Protein AF-A0A105V3Z3-F1 (afdb_monomer_lite)

Organism: NCBI:txid1503055

pLDDT: mean 78.58, std 17.68, range [36.53, 97.62]

Radius of gyration: 16.12 Å; chains: 1; bounding box: 57×27×38 Å

Secondary structure (DSSP, 8-state):
-----HHHHHHHHHHHHHHHHHHHH-TTS-GGG-S--HHHHHHHHHHHHSS--S---PPPP---TTS-HHHHHHHHHHHHHHHHHHHTTT-TTPPSPPHHHHHHHHHHHHHHHHHHS--SS--HHHHHHTTS--

Sequence (134 aa):
MPKRTVEAAVAELAADAFWTEVVGGFPEMTTGDTQLTDEDVGAFYLWLTGVDGDYANHPIGWAPANVPPIRIDAVLAKGIATAQVMLARINPALPTAPAAVVSRLRQCLHHQLEWNFPSEGVPRRQQSEGNGAA

Structure (mmCIF, N/CA/C/O backbone):
data_AF-A0A105V3Z3-F1
#
_entry.id   AF-A0A105V3Z3-F1
#
loop_
_atom_site.group_PDB
_atom_site.id
_atom_site.type_symbol
_atom_site.label_atom_id
_atom_site.label_alt_id
_atom_site.label_comp_id
_atom_site.label_asym_id
_atom_site.label_entity_id
_atom_site.label_seq_id
_atom_site.pdbx_PDB_ins_code
_atom_site.Cartn_x
_atom_site.Cartn_y
_atom_site.Cartn_z
_atom_site.occupancy
_atom_site.B_iso_or_equiv
_atom_site.auth_seq_id
_atom_site.auth_comp_id
_atom_site.auth_asym_id
_atom_site.auth_atom_id
_atom_site.pdbx_PDB_model_num
ATOM 1 N N . MET A 1 1 ? -4.291 -17.589 22.772 1.00 36.94 1 MET A N 1
ATOM 2 C CA . MET A 1 1 ? -4.318 -17.013 21.412 1.00 36.94 1 MET A CA 1
ATOM 3 C C . MET A 1 1 ? -4.949 -15.637 21.522 1.00 36.94 1 MET A C 1
ATOM 5 O O . MET A 1 1 ? -6.048 -15.578 22.073 1.00 36.94 1 MET A O 1
ATOM 9 N N . PRO A 1 2 ? -4.287 -14.539 21.122 1.00 41.47 2 PRO A N 1
ATOM 10 C CA . PRO A 1 2 ? -4.970 -13.255 21.086 1.00 41.47 2 PRO A CA 1
ATOM 11 C C . PRO A 1 2 ? -6.109 -13.358 20.064 1.00 41.47 2 PRO A C 1
ATOM 13 O O . PRO A 1 2 ? -5.941 -13.938 18.992 1.00 41.47 2 PRO A O 1
ATOM 16 N N . LYS A 1 3 ? -7.302 -12.889 20.439 1.00 44.22 3 LYS A N 1
ATOM 17 C CA . LYS A 1 3 ? -8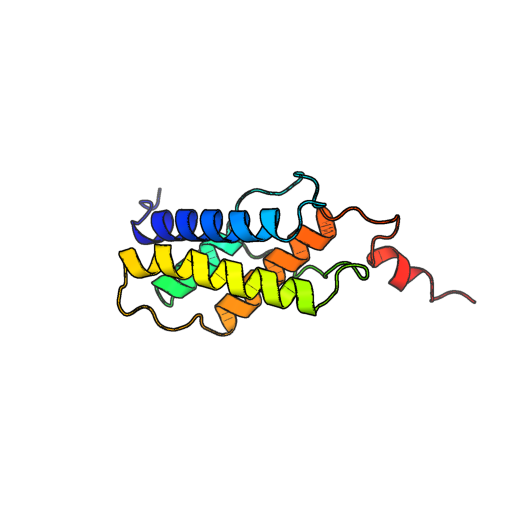.472 -12.859 19.554 1.00 44.22 3 LYS A CA 1
ATOM 18 C C . LYS A 1 3 ? -8.106 -11.991 18.347 1.00 44.22 3 LYS A C 1
ATOM 20 O O . LYS A 1 3 ? -7.814 -10.818 18.556 1.00 44.22 3 LYS A O 1
ATOM 25 N N . ARG A 1 4 ? -8.124 -12.540 17.124 1.00 58.81 4 ARG A N 1
ATOM 26 C CA . ARG A 1 4 ? -8.079 -11.733 15.891 1.00 58.81 4 ARG A CA 1
ATOM 27 C C . ARG A 1 4 ? -9.160 -10.659 16.012 1.00 58.81 4 ARG A C 1
ATOM 29 O O . ARG A 1 4 ? -10.342 -10.995 16.100 1.00 58.81 4 ARG A O 1
ATOM 36 N N . THR A 1 5 ? -8.751 -9.403 16.141 1.00 79.06 5 THR A N 1
ATOM 37 C CA . THR A 1 5 ? -9.683 -8.285 16.277 1.00 79.06 5 THR A CA 1
ATOM 38 C C . THR A 1 5 ? -10.271 -7.946 14.904 1.00 79.06 5 THR A C 1
ATOM 40 O O . THR A 1 5 ? -9.748 -8.376 13.872 1.00 79.06 5 THR A O 1
ATOM 43 N N . VAL A 1 6 ? -11.379 -7.202 14.871 1.00 84.44 6 VAL A N 1
ATOM 44 C CA . VAL A 1 6 ? -12.010 -6.782 13.605 1.00 84.44 6 VAL A CA 1
ATOM 45 C C . VAL A 1 6 ? -11.039 -5.923 12.786 1.00 84.44 6 VAL A C 1
ATOM 47 O O . VAL A 1 6 ? -10.988 -6.032 11.566 1.00 84.44 6 VAL A O 1
ATOM 50 N N . GLU A 1 7 ? -10.216 -5.126 13.463 1.00 86.25 7 GLU A N 1
ATOM 51 C CA . GLU A 1 7 ? -9.185 -4.274 12.876 1.00 86.25 7 GLU A CA 1
ATOM 52 C C . GLU A 1 7 ? -8.103 -5.092 12.170 1.00 86.25 7 GLU A C 1
ATOM 54 O O . GLU A 1 7 ? -7.725 -4.745 11.056 1.00 86.25 7 GLU A O 1
ATOM 59 N N . ALA A 1 8 ? -7.645 -6.198 12.768 1.00 83.88 8 ALA A N 1
ATOM 60 C CA . ALA A 1 8 ? -6.671 -7.086 12.134 1.00 83.88 8 ALA A CA 1
ATOM 61 C C . ALA A 1 8 ? -7.240 -7.714 10.850 1.00 83.88 8 ALA A C 1
ATOM 63 O O . ALA A 1 8 ? -6.593 -7.680 9.809 1.00 83.88 8 ALA A O 1
ATOM 64 N N . ALA A 1 9 ? -8.488 -8.194 10.887 1.00 87.88 9 ALA A N 1
ATOM 65 C CA . ALA A 1 9 ? -9.143 -8.755 9.704 1.00 87.88 9 ALA A CA 1
ATOM 66 C C . ALA A 1 9 ? -9.333 -7.716 8.580 1.00 87.88 9 ALA A C 1
ATOM 68 O O . ALA A 1 9 ? -9.204 -8.034 7.401 1.00 87.88 9 ALA A O 1
ATOM 69 N N . VAL A 1 10 ? -9.630 -6.459 8.920 1.00 90.12 10 VAL A N 1
ATOM 70 C CA . VAL A 1 10 ? -9.763 -5.387 7.919 1.00 90.12 10 VAL A CA 1
ATOM 71 C C . VAL A 1 10 ? -8.405 -4.928 7.391 1.00 90.12 10 VAL A C 1
ATOM 73 O O . VAL A 1 10 ? -8.303 -4.614 6.207 1.00 90.12 10 VAL A O 1
ATOM 76 N N . ALA A 1 11 ? -7.362 -4.929 8.222 1.00 90.38 11 ALA A N 1
ATOM 77 C CA . ALA A 1 11 ? -5.995 -4.682 7.778 1.00 90.38 11 ALA A CA 1
ATOM 78 C C . ALA A 1 11 ? -5.524 -5.749 6.773 1.00 90.38 11 ALA A C 1
ATOM 80 O O . ALA A 1 11 ? -4.946 -5.388 5.752 1.00 90.38 11 ALA A O 1
ATOM 81 N N . GLU A 1 12 ? -5.848 -7.029 7.000 1.00 89.69 12 GLU A N 1
ATOM 82 C CA . GLU A 1 12 ? -5.590 -8.119 6.043 1.00 89.69 12 GLU A CA 1
ATOM 83 C C . GLU A 1 12 ? -6.290 -7.857 4.692 1.00 89.69 12 GLU A C 1
ATOM 85 O O . GLU A 1 12 ? -5.656 -7.924 3.641 1.00 89.69 12 GLU A O 1
ATOM 90 N N . LEU A 1 13 ? -7.573 -7.470 4.701 1.00 91.38 13 LEU A N 1
ATOM 91 C CA . LEU A 1 13 ? -8.312 -7.132 3.473 1.00 91.38 13 LEU A CA 1
ATOM 92 C C . LEU A 1 13 ? -7.750 -5.899 2.750 1.00 91.38 13 LEU A C 1
ATOM 94 O O . LEU A 1 13 ? -7.762 -5.831 1.521 1.00 91.38 13 LEU A O 1
ATOM 98 N N . ALA A 1 14 ? -7.292 -4.899 3.499 1.00 93.44 14 ALA A N 1
ATOM 99 C CA . ALA A 1 14 ? -6.678 -3.706 2.930 1.00 93.44 14 ALA A CA 1
ATOM 100 C C . ALA A 1 14 ? -5.320 -4.018 2.294 1.00 93.44 14 ALA A C 1
ATOM 102 O O . ALA A 1 14 ? -5.021 -3.494 1.221 1.00 93.44 14 ALA A O 1
ATOM 103 N N . ALA A 1 15 ? -4.542 -4.903 2.916 1.00 91.75 15 ALA A N 1
ATOM 104 C CA . ALA A 1 15 ? -3.288 -5.390 2.368 1.00 91.75 15 ALA A CA 1
ATOM 105 C C . ALA A 1 15 ? -3.499 -6.213 1.090 1.00 91.75 15 ALA A C 1
ATOM 107 O O . ALA A 1 15 ? -2.797 -5.995 0.107 1.00 91.75 15 ALA A O 1
ATOM 108 N N . ASP A 1 16 ? -4.514 -7.075 1.044 1.00 90.81 16 ASP A N 1
ATOM 109 C CA . ASP A 1 16 ? -4.867 -7.832 -0.165 1.00 90.81 16 ASP A CA 1
ATOM 110 C C . ASP A 1 16 ? -5.270 -6.904 -1.330 1.00 90.81 16 ASP A C 1
ATOM 112 O O . ASP A 1 16 ? -4.793 -7.026 -2.464 1.00 90.81 16 ASP A O 1
ATOM 116 N N . ALA A 1 17 ? -6.082 -5.884 -1.033 1.00 92.88 17 ALA A N 1
ATOM 117 C CA . ALA A 1 17 ? -6.475 -4.874 -2.010 1.00 92.88 17 ALA A CA 1
ATOM 118 C C . ALA A 1 17 ? -5.281 -4.030 -2.498 1.00 92.88 17 ALA A C 1
ATOM 120 O O . ALA A 1 17 ? -5.189 -3.714 -3.686 1.00 92.88 17 ALA A O 1
ATOM 121 N N . PHE A 1 18 ? -4.351 -3.689 -1.602 1.00 93.94 18 PHE A N 1
ATOM 122 C CA . PHE A 1 18 ? -3.091 -3.035 -1.954 1.00 93.94 18 PHE A CA 1
ATOM 123 C C . PHE A 1 18 ? -2.267 -3.898 -2.918 1.00 93.94 18 PHE A C 1
ATOM 125 O O . PHE A 1 18 ? -1.858 -3.418 -3.976 1.00 93.94 18 PHE A O 1
ATOM 132 N N . TRP A 1 19 ? -2.072 -5.178 -2.595 1.00 89.88 19 TRP A N 1
ATOM 133 C CA . TRP A 1 19 ? -1.258 -6.087 -3.401 1.00 89.88 19 TRP A CA 1
ATOM 134 C C . TRP A 1 19 ? -1.873 -6.417 -4.756 1.00 89.88 19 TRP A C 1
ATOM 136 O O . TRP A 1 19 ? -1.136 -6.573 -5.728 1.00 89.88 19 TRP A O 1
ATOM 146 N N . THR A 1 20 ? -3.201 -6.415 -4.872 1.00 91.19 20 THR A N 1
A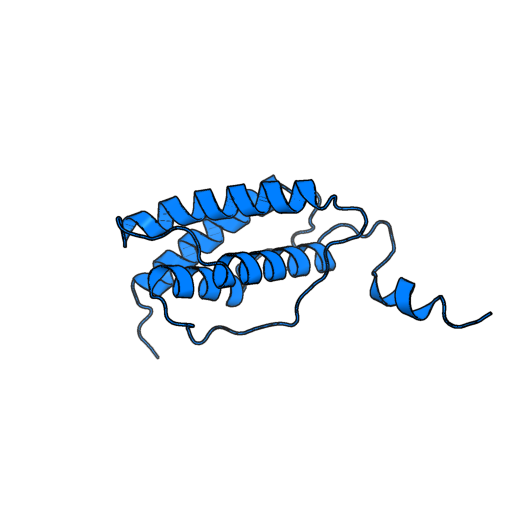TOM 147 C CA . THR A 1 20 ? -3.882 -6.507 -6.173 1.00 91.19 20 THR A CA 1
ATOM 14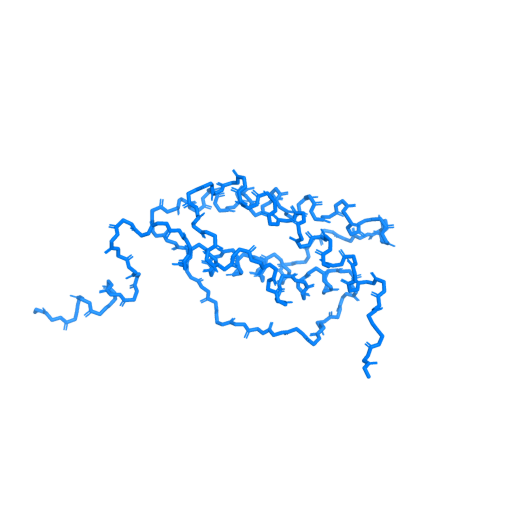8 C C . THR A 1 20 ? -3.430 -5.389 -7.120 1.00 91.19 20 THR A C 1
ATOM 150 O O . THR A 1 20 ? -3.126 -5.639 -8.289 1.00 91.19 20 THR A O 1
ATOM 153 N N . GLU A 1 21 ? -3.324 -4.156 -6.617 1.00 93.81 21 GLU A N 1
ATOM 154 C CA . GLU A 1 21 ? -2.837 -3.020 -7.405 1.00 93.81 21 GLU A CA 1
ATOM 155 C C . GLU A 1 21 ? -1.339 -3.107 -7.699 1.00 93.81 21 GLU A C 1
ATOM 157 O O . GLU A 1 21 ? -0.904 -2.733 -8.790 1.00 93.81 21 GLU A O 1
ATOM 162 N N . VAL A 1 22 ? -0.547 -3.639 -6.764 1.00 91.00 22 VAL A N 1
ATOM 163 C CA . VAL A 1 22 ? 0.887 -3.859 -6.980 1.00 91.00 22 VAL A CA 1
ATOM 164 C C . VAL A 1 22 ? 1.134 -4.881 -8.085 1.00 91.00 22 VAL A C 1
ATOM 166 O O . VAL A 1 22 ? 1.883 -4.589 -9.015 1.00 91.00 22 VAL A O 1
ATOM 169 N N . VAL A 1 23 ? 0.470 -6.037 -8.039 1.00 89.00 23 VAL A N 1
ATOM 170 C CA . VAL A 1 23 ? 0.592 -7.087 -9.063 1.00 89.00 23 VAL A CA 1
ATOM 171 C C . VAL A 1 23 ? 0.122 -6.575 -10.425 1.00 89.00 23 VAL A C 1
ATOM 173 O O . VAL A 1 23 ? 0.791 -6.795 -11.431 1.00 89.00 23 VAL A O 1
ATOM 176 N N . GLY A 1 24 ? -0.982 -5.822 -10.474 1.00 89.81 24 GLY A N 1
ATOM 177 C CA . GLY A 1 24 ? -1.427 -5.171 -11.710 1.00 89.81 24 GLY A CA 1
ATOM 178 C C . GLY A 1 24 ? -0.449 -4.104 -12.221 1.00 89.81 24 GLY A C 1
ATOM 179 O O . GLY A 1 24 ? -0.324 -3.896 -13.428 1.00 89.81 24 GLY A O 1
ATOM 180 N N . GLY A 1 25 ? 0.254 -3.431 -11.310 1.00 90.69 25 GLY A N 1
ATOM 181 C CA . GLY A 1 25 ? 1.267 -2.422 -11.603 1.00 90.69 25 GLY A CA 1
ATOM 182 C C . GLY A 1 25 ? 2.623 -2.987 -12.023 1.00 90.69 25 GLY A C 1
ATOM 183 O O . GLY A 1 25 ? 3.372 -2.281 -12.704 1.00 90.69 25 GLY A O 1
ATOM 184 N N . PHE A 1 26 ? 2.926 -4.235 -11.657 1.00 89.06 26 PHE A N 1
ATOM 185 C CA . PHE A 1 26 ? 4.167 -4.966 -11.940 1.00 89.06 26 PHE A CA 1
ATOM 186 C C . PHE A 1 26 ? 3.888 -6.420 -12.362 1.00 89.06 26 PHE A C 1
ATOM 188 O O . PHE A 1 26 ? 4.295 -7.353 -11.666 1.00 89.06 26 PHE A O 1
ATOM 195 N N . PRO A 1 27 ? 3.219 -6.644 -13.510 1.00 87.31 27 PRO A N 1
ATOM 196 C CA . PRO A 1 27 ? 2.894 -7.990 -13.993 1.00 87.31 27 PRO A CA 1
ATOM 197 C C . PRO A 1 27 ? 4.128 -8.860 -14.278 1.00 87.31 27 PRO A C 1
ATOM 199 O O . PRO A 1 27 ? 4.002 -10.064 -14.475 1.00 87.31 27 PRO A O 1
ATOM 202 N N . GLU A 1 28 ? 5.315 -8.257 -14.336 1.00 84.12 28 GLU A N 1
ATOM 203 C CA . GLU A 1 28 ? 6.586 -8.941 -14.531 1.00 84.12 28 GLU A CA 1
ATOM 204 C C . GLU A 1 28 ? 7.067 -9.668 -13.264 1.00 84.12 28 GLU A C 1
ATOM 206 O O . GLU A 1 28 ? 7.879 -10.583 -13.377 1.00 84.12 28 GLU A O 1
ATOM 211 N N . MET A 1 29 ? 6.590 -9.289 -12.070 1.00 82.88 29 MET A N 1
ATOM 212 C CA . MET A 1 29 ? 6.985 -9.936 -10.816 1.00 82.88 29 MET A CA 1
ATOM 213 C C . MET A 1 29 ? 6.597 -11.420 -10.815 1.00 82.88 29 MET A C 1
ATOM 215 O O . MET A 1 29 ? 5.439 -11.786 -11.005 1.00 82.88 29 MET A O 1
ATOM 219 N N . THR A 1 30 ? 7.576 -12.287 -10.563 1.00 69.81 30 THR A N 1
ATOM 220 C CA . THR A 1 30 ? 7.347 -13.722 -10.365 1.00 69.81 30 THR A CA 1
ATOM 221 C C . THR A 1 30 ? 6.729 -13.964 -8.990 1.00 69.81 30 THR A C 1
ATOM 223 O O . THR A 1 30 ? 7.019 -13.259 -8.036 1.00 69.81 30 THR A O 1
ATOM 226 N N . THR A 1 31 ? 5.822 -14.928 -8.856 1.00 60.69 31 THR A N 1
ATOM 227 C CA . THR A 1 31 ? 4.943 -15.035 -7.677 1.00 60.69 31 THR A CA 1
ATOM 228 C C . THR A 1 31 ? 5.621 -15.537 -6.391 1.00 60.69 31 THR A C 1
ATOM 230 O O . THR A 1 31 ? 4.916 -15.952 -5.472 1.00 60.69 31 THR A O 1
ATOM 233 N N . GLY A 1 32 ? 6.957 -15.536 -6.330 1.00 52.75 32 GLY A N 1
ATOM 234 C CA . GLY A 1 32 ? 7.771 -16.245 -5.339 1.00 52.75 32 GLY A CA 1
ATOM 235 C C . GLY A 1 32 ? 7.404 -15.932 -3.890 1.00 52.75 32 GLY A C 1
ATOM 236 O O . GLY A 1 32 ? 7.234 -16.869 -3.120 1.00 52.75 32 GLY A O 1
ATOM 237 N N . ASP A 1 33 ? 7.163 -14.653 -3.579 1.00 52.91 33 ASP A N 1
ATOM 238 C CA . ASP A 1 33 ? 6.793 -14.164 -2.237 1.00 52.91 33 ASP A CA 1
ATOM 239 C C . ASP A 1 33 ? 5.570 -13.221 -2.244 1.00 52.91 33 ASP A C 1
ATOM 241 O O . ASP A 1 33 ? 5.403 -12.379 -1.366 1.00 52.91 33 ASP A O 1
ATOM 245 N N . THR A 1 34 ? 4.680 -13.367 -3.234 1.00 50.28 34 THR A N 1
ATOM 246 C CA . THR A 1 34 ? 3.498 -12.495 -3.474 1.00 50.28 34 THR A CA 1
ATOM 247 C C . THR A 1 34 ? 2.431 -12.454 -2.371 1.00 50.28 34 THR A C 1
ATOM 249 O O . THR A 1 34 ? 1.364 -11.874 -2.570 1.00 50.28 34 THR A O 1
ATOM 252 N N . GLN A 1 35 ? 2.672 -13.062 -1.215 1.00 52.97 35 GLN A N 1
ATOM 253 C CA . GLN A 1 35 ? 1.689 -13.134 -0.144 1.00 52.97 3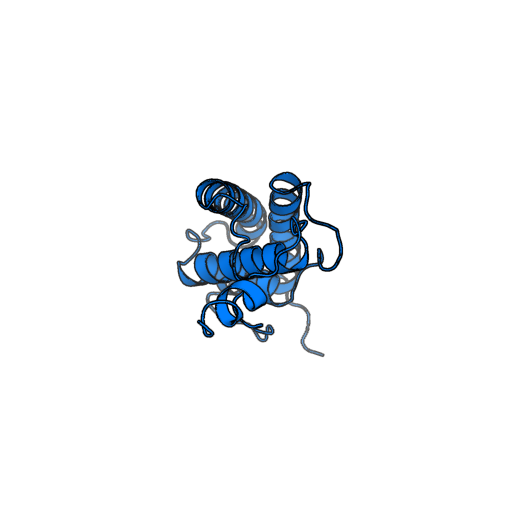5 GLN A CA 1
ATOM 254 C C . GLN A 1 35 ? 2.024 -12.120 0.942 1.00 52.97 35 GLN A C 1
ATOM 256 O O . GLN A 1 35 ? 3.105 -12.186 1.520 1.00 52.97 35 GLN A O 1
ATOM 261 N N . LEU A 1 36 ? 1.065 -11.214 1.186 1.00 57.62 36 LEU A N 1
ATOM 262 C CA . LEU A 1 36 ? 0.748 -10.598 2.479 1.00 57.62 36 LEU A CA 1
ATOM 263 C C . LEU A 1 36 ? 1.823 -10.865 3.534 1.00 57.62 36 LEU A C 1
ATOM 265 O O . LEU A 1 36 ? 1.739 -11.861 4.258 1.00 57.62 36 LEU A O 1
ATOM 269 N N . THR A 1 37 ? 2.840 -10.011 3.616 1.00 64.31 37 THR A N 1
ATOM 270 C CA . THR A 1 37 ? 3.735 -10.113 4.763 1.00 64.31 37 THR A CA 1
ATOM 271 C C . THR A 1 37 ? 2.995 -9.547 5.969 1.00 64.31 37 THR A C 1
ATOM 273 O O . THR A 1 37 ? 2.150 -8.650 5.848 1.00 64.31 37 THR A O 1
ATOM 276 N N . ASP A 1 38 ? 3.315 -10.052 7.159 1.00 76.44 38 ASP A N 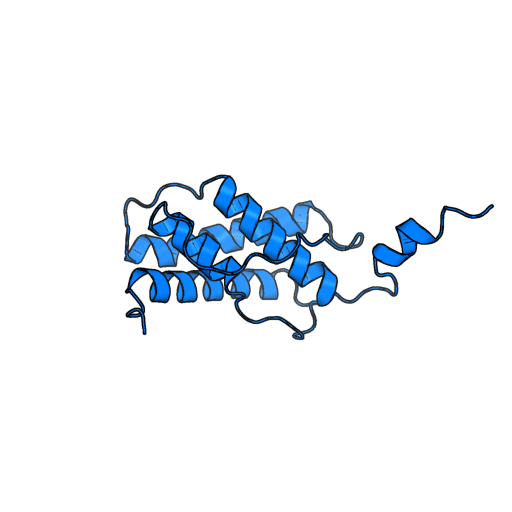1
ATOM 277 C CA . ASP A 1 38 ? 2.802 -9.481 8.406 1.00 76.44 38 ASP A CA 1
ATOM 278 C C . ASP A 1 38 ? 3.082 -7.962 8.478 1.00 76.44 38 ASP A C 1
ATOM 280 O O . ASP A 1 38 ? 2.318 -7.220 9.086 1.00 76.44 38 ASP A O 1
ATOM 284 N N . GLU A 1 39 ? 4.114 -7.457 7.794 1.00 79.88 39 GLU A N 1
ATOM 285 C CA . GLU A 1 39 ? 4.440 -6.026 7.724 1.00 79.88 39 GLU A CA 1
ATOM 286 C C . GLU A 1 39 ? 3.398 -5.177 7.017 1.00 79.88 39 GLU A C 1
ATOM 288 O O . GLU A 1 39 ? 3.099 -4.077 7.488 1.00 79.88 39 GLU A O 1
ATOM 293 N N . ASP A 1 40 ? 2.867 -5.654 5.890 1.00 86.12 40 ASP A N 1
ATOM 294 C CA . ASP A 1 40 ? 1.854 -4.915 5.143 1.00 86.12 40 ASP A CA 1
ATOM 295 C C . ASP A 1 40 ? 0.605 -4.785 6.009 1.00 86.12 40 ASP A C 1
ATOM 297 O O . ASP A 1 40 ? 0.082 -3.686 6.217 1.00 86.12 40 ASP A O 1
ATOM 301 N N . VAL A 1 41 ? 0.188 -5.904 6.610 1.00 88.12 41 VAL A N 1
ATOM 302 C CA . VAL A 1 41 ? -0.921 -5.945 7.568 1.00 88.12 41 VAL A CA 1
ATOM 303 C C . VAL A 1 41 ? -0.632 -5.012 8.746 1.00 88.12 41 VAL A C 1
ATOM 305 O O . VAL A 1 41 ? -1.501 -4.233 9.139 1.00 88.12 41 VAL A O 1
ATOM 308 N N . GLY A 1 42 ? 0.601 -4.994 9.252 1.00 87.62 42 GLY A N 1
ATOM 309 C CA . GLY A 1 42 ? 1.040 -4.084 10.305 1.00 87.62 42 GLY A CA 1
ATOM 310 C C . GLY A 1 42 ? 0.983 -2.608 9.922 1.00 87.62 42 GLY A C 1
ATOM 311 O O . GLY A 1 42 ? 0.563 -1.785 10.736 1.00 87.62 42 GLY A O 1
ATOM 312 N N . ALA A 1 43 ? 1.319 -2.249 8.682 1.00 90.50 43 ALA A N 1
ATOM 313 C CA . ALA A 1 43 ? 1.192 -0.882 8.183 1.00 90.50 43 ALA A CA 1
ATOM 314 C C . ALA A 1 43 ? -0.276 -0.426 8.143 1.00 90.50 43 ALA A C 1
ATOM 316 O O . ALA A 1 43 ? -0.590 0.686 8.578 1.00 90.50 43 ALA A O 1
ATOM 317 N N . PHE A 1 44 ? -1.190 -1.279 7.673 1.00 92.94 44 PHE A N 1
ATOM 318 C CA . PHE A 1 44 ? -2.620 -0.955 7.644 1.00 92.94 44 PHE A CA 1
ATOM 319 C C . PHE A 1 44 ? -3.260 -0.979 9.035 1.00 92.94 44 PHE A C 1
ATOM 321 O O . PHE A 1 44 ? -4.109 -0.138 9.333 1.00 92.94 44 PHE A O 1
ATOM 328 N N . TYR A 1 45 ? -2.815 -1.870 9.920 1.00 90.94 45 TYR A N 1
ATOM 329 C CA . TYR A 1 45 ? -3.234 -1.892 11.318 1.00 90.94 45 TYR A CA 1
ATOM 330 C C . TYR A 1 45 ? -2.793 -0.621 12.058 1.00 90.94 45 TYR A C 1
ATOM 332 O O . TYR A 1 45 ? -3.597 -0.004 12.763 1.00 90.94 45 TYR A O 1
ATOM 340 N N . LEU A 1 46 ? -1.550 -0.177 11.841 1.00 90.69 46 LEU A N 1
ATOM 341 C CA . LEU A 1 46 ? -1.043 1.100 12.345 1.00 90.69 46 LEU A CA 1
ATOM 342 C C . LEU A 1 46 ? -1.880 2.271 11.823 1.00 90.69 46 LEU A C 1
ATOM 344 O O . LEU A 1 46 ? -2.206 3.179 12.584 1.00 90.69 46 LEU A O 1
ATOM 348 N N . TRP A 1 47 ? -2.266 2.252 10.546 1.00 92.94 47 TRP A N 1
ATOM 349 C CA . TRP A 1 47 ? -3.119 3.297 9.983 1.00 92.94 47 TRP A CA 1
ATOM 350 C C . TRP A 1 47 ? -4.509 3.327 10.637 1.00 92.94 47 TRP A C 1
ATOM 352 O O . TRP A 1 47 ? -4.996 4.399 10.994 1.00 92.94 47 TRP A O 1
ATOM 362 N N . LEU A 1 48 ? -5.134 2.164 10.839 1.00 89.88 48 LEU A N 1
ATOM 363 C CA . LEU A 1 48 ? -6.457 2.058 11.462 1.00 89.88 48 LEU A CA 1
ATOM 364 C C . LEU A 1 48 ? -6.473 2.498 12.925 1.00 89.88 48 LEU A C 1
ATOM 366 O O . LEU A 1 48 ? -7.417 3.159 13.356 1.00 89.88 48 LEU A O 1
ATOM 370 N N . THR A 1 49 ? -5.468 2.076 13.690 1.00 88.00 49 THR A N 1
ATOM 371 C CA . THR A 1 49 ? -5.509 2.123 15.158 1.00 88.00 49 THR A CA 1
ATOM 372 C C . THR A 1 49 ? -4.599 3.190 15.758 1.00 88.00 49 THR A C 1
ATOM 374 O O . THR A 1 49 ? -4.763 3.550 16.922 1.00 88.00 49 THR A O 1
ATOM 377 N N . GLY A 1 50 ? -3.632 3.694 14.986 1.00 87.06 50 GLY A N 1
ATOM 378 C CA . GLY A 1 50 ? -2.565 4.562 15.481 1.00 87.06 50 GLY A CA 1
ATOM 379 C C . GLY A 1 50 ? -1.525 3.841 16.346 1.00 87.06 50 GLY A C 1
ATOM 380 O O . GLY A 1 50 ? -0.645 4.502 16.895 1.00 87.06 50 GLY A O 1
ATOM 381 N N . VAL A 1 51 ? -1.609 2.513 16.477 1.00 84.75 51 VAL A N 1
ATOM 382 C CA . VAL A 1 51 ? -0.703 1.690 17.284 1.00 84.75 51 VAL A CA 1
ATOM 383 C C . VAL A 1 51 ? 0.066 0.740 16.377 1.00 84.75 51 VAL A C 1
ATOM 385 O O . VAL A 1 51 ? -0.521 0.067 15.530 1.00 84.75 51 VAL A O 1
ATOM 388 N N . ASP A 1 52 ? 1.381 0.669 16.569 1.00 73.12 52 ASP A N 1
ATOM 389 C CA . ASP A 1 52 ? 2.206 -0.335 15.903 1.00 73.12 52 ASP A CA 1
ATOM 390 C C . ASP A 1 52 ? 1.873 -1.698 16.526 1.00 73.12 52 ASP A C 1
ATOM 392 O O . ASP A 1 52 ? 2.050 -1.901 17.730 1.00 73.12 52 ASP A O 1
ATOM 396 N N . GLY A 1 53 ? 1.256 -2.585 15.745 1.00 68.69 53 GLY A N 1
ATOM 397 C CA . GLY A 1 53 ? 0.906 -3.923 16.216 1.00 68.69 53 GLY A CA 1
ATOM 398 C C . GLY A 1 53 ? 2.145 -4.805 16.383 1.00 68.69 53 GLY A C 1
ATOM 399 O O . GLY A 1 53 ? 3.257 -4.412 16.042 1.00 68.69 53 GLY A O 1
ATOM 400 N N . ASP A 1 54 ? 1.947 -6.030 16.865 1.00 71.38 54 ASP A N 1
ATOM 401 C CA . ASP A 1 54 ? 3.018 -7.030 16.979 1.00 71.38 54 ASP A CA 1
ATOM 402 C C . ASP A 1 54 ? 3.231 -7.742 15.632 1.00 71.38 54 ASP A C 1
ATOM 404 O O . ASP A 1 54 ? 2.944 -8.927 15.476 1.00 71.38 54 ASP A O 1
ATOM 408 N N . TYR A 1 55 ? 3.635 -6.968 14.624 1.00 69.69 55 TYR A N 1
ATOM 409 C CA . TYR A 1 55 ? 3.932 -7.456 13.280 1.00 69.69 55 TYR A CA 1
ATOM 410 C C . TYR A 1 55 ? 5.443 -7.439 13.054 1.00 69.69 55 TYR A C 1
ATOM 412 O O . TYR A 1 55 ? 6.132 -6.499 13.465 1.00 69.69 55 TYR A O 1
ATOM 420 N N . ALA A 1 56 ? 5.962 -8.485 12.406 1.00 66.50 56 ALA A N 1
ATOM 421 C CA . ALA A 1 56 ? 7.378 -8.577 12.071 1.00 66.50 56 ALA A CA 1
ATOM 422 C C . ALA A 1 56 ? 7.841 -7.355 11.256 1.00 66.50 56 ALA A C 1
ATOM 424 O O . ALA A 1 56 ? 7.046 -6.703 10.591 1.00 66.50 56 ALA A O 1
ATOM 425 N N . ASN A 1 57 ? 9.134 -7.040 11.340 1.00 64.88 57 ASN A N 1
ATOM 426 C CA . ASN A 1 57 ? 9.793 -6.024 10.521 1.00 64.88 57 ASN A CA 1
ATOM 427 C C . ASN A 1 57 ? 11.046 -6.639 9.897 1.00 64.88 57 ASN A C 1
ATOM 429 O O . ASN A 1 57 ? 12.022 -6.924 10.595 1.00 64.88 57 ASN A O 1
ATOM 433 N N . HIS A 1 58 ? 11.028 -6.838 8.591 1.00 60.19 58 HIS A N 1
ATOM 434 C CA . HIS A 1 58 ? 12.135 -7.302 7.780 1.00 60.19 58 HIS A CA 1
ATOM 435 C C . HIS A 1 58 ? 12.992 -6.118 7.321 1.00 60.19 58 HIS A C 1
ATOM 437 O O . HIS A 1 58 ? 12.566 -4.958 7.321 1.00 60.19 58 HIS A O 1
ATOM 443 N N . PRO A 1 59 ? 14.261 -6.387 6.970 1.00 59.94 59 PRO A N 1
ATOM 444 C CA . PRO A 1 59 ? 15.147 -5.364 6.451 1.00 59.94 59 PRO A CA 1
ATOM 445 C C . PRO A 1 59 ? 14.593 -4.720 5.178 1.00 59.94 59 PRO A C 1
ATOM 447 O O . PRO A 1 59 ? 14.123 -5.389 4.257 1.00 59.94 59 PRO A O 1
ATOM 450 N N . ILE A 1 60 ? 14.740 -3.397 5.137 1.00 61.97 60 ILE A N 1
ATOM 451 C CA . ILE A 1 60 ? 14.363 -2.526 4.028 1.00 61.97 60 ILE A CA 1
ATOM 452 C C . ILE A 1 60 ? 15.000 -3.025 2.728 1.00 61.97 60 ILE A C 1
ATOM 454 O O . ILE A 1 60 ? 16.227 -3.110 2.629 1.00 61.97 60 ILE A O 1
ATOM 458 N N . GLY A 1 61 ? 14.156 -3.326 1.740 1.00 66.12 61 GLY A N 1
ATOM 459 C CA . GLY A 1 61 ? 14.590 -3.704 0.399 1.00 66.12 61 GLY A CA 1
ATOM 460 C C . GLY A 1 61 ? 14.886 -2.509 -0.507 1.00 66.12 61 GLY A C 1
ATOM 461 O O . GLY A 1 61 ? 14.534 -1.357 -0.219 1.00 66.12 61 GLY A O 1
ATOM 462 N N . TRP A 1 62 ? 15.509 -2.796 -1.644 1.00 72.25 62 TRP A N 1
ATOM 463 C CA . TRP A 1 62 ? 15.820 -1.820 -2.685 1.00 72.25 62 TRP A CA 1
ATOM 464 C C . TRP A 1 62 ? 15.004 -2.080 -3.941 1.00 72.25 62 TRP A C 1
ATOM 466 O O . TRP A 1 62 ? 14.963 -3.192 -4.451 1.00 72.25 62 TRP A O 1
ATOM 476 N N . ALA A 1 63 ? 14.445 -1.020 -4.522 1.00 73.75 63 ALA A N 1
ATOM 477 C CA . ALA A 1 63 ? 13.885 -1.126 -5.858 1.00 73.75 63 ALA A CA 1
ATOM 478 C C . ALA A 1 63 ? 14.968 -1.539 -6.882 1.00 73.75 63 ALA A C 1
ATOM 480 O O . ALA A 1 63 ? 16.067 -0.960 -6.873 1.00 73.75 63 ALA A O 1
ATOM 481 N N . PRO A 1 64 ? 14.667 -2.482 -7.793 1.00 76.38 64 PRO A N 1
ATOM 482 C CA . PRO A 1 64 ? 15.529 -2.805 -8.921 1.00 76.38 64 PRO A CA 1
ATOM 483 C C . PRO A 1 64 ? 15.844 -1.560 -9.761 1.00 76.38 64 PRO A C 1
ATOM 485 O O . PRO A 1 64 ? 14.991 -0.698 -9.967 1.00 76.38 64 PRO A O 1
ATOM 488 N N . ALA A 1 65 ? 17.072 -1.459 -10.278 1.00 79.50 65 ALA A N 1
ATOM 489 C CA . ALA A 1 65 ? 17.515 -0.279 -11.032 1.00 79.50 65 ALA A CA 1
ATOM 490 C C . ALA A 1 65 ? 16.746 -0.068 -12.351 1.00 79.50 65 ALA A C 1
ATOM 492 O O . ALA A 1 65 ? 16.650 1.057 -12.835 1.00 79.50 65 ALA A O 1
ATOM 493 N N . ASN A 1 66 ? 16.199 -1.144 -12.919 1.00 78.88 66 ASN A N 1
ATOM 494 C CA . ASN A 1 66 ? 15.385 -1.139 -14.133 1.00 78.88 66 ASN A CA 1
ATOM 495 C C . ASN A 1 66 ? 13.909 -0.788 -13.880 1.00 78.88 66 ASN A C 1
ATOM 497 O O . ASN A 1 66 ? 13.145 -0.675 -14.836 1.00 78.88 66 ASN A O 1
ATOM 501 N N . VAL A 1 67 ? 13.499 -0.577 -12.625 1.00 86.00 67 VAL A N 1
ATOM 502 C CA . VAL A 1 67 ? 12.154 -0.111 -12.287 1.00 86.00 67 VAL A CA 1
ATOM 503 C C . VAL A 1 67 ? 12.190 1.404 -12.038 1.00 86.00 67 VAL A C 1
ATOM 505 O O . VAL A 1 67 ? 12.791 1.852 -11.060 1.00 86.00 67 VAL A O 1
ATOM 508 N N . PRO A 1 68 ? 11.542 2.231 -12.883 1.00 88.31 68 PRO A N 1
ATOM 509 C CA . PRO A 1 68 ? 11.550 3.679 -12.700 1.00 88.31 68 PRO A CA 1
ATOM 510 C C . PRO A 1 68 ? 10.902 4.097 -11.367 1.00 88.31 68 PRO A C 1
ATOM 512 O O . PRO A 1 68 ? 9.784 3.654 -11.085 1.00 88.31 68 PRO A O 1
ATOM 515 N N . PRO A 1 69 ? 11.507 5.020 -10.589 1.00 90.00 69 PRO A N 1
ATOM 516 C CA . PRO A 1 69 ? 10.929 5.503 -9.330 1.00 90.00 69 PRO A CA 1
ATOM 517 C C . PRO A 1 69 ? 9.498 6.035 -9.476 1.00 90.00 69 PRO A C 1
ATOM 519 O O . PRO A 1 69 ? 8.640 5.752 -8.647 1.00 90.00 69 PRO A O 1
ATOM 522 N N . ILE A 1 70 ? 9.205 6.711 -10.592 1.00 93.75 70 ILE A N 1
ATOM 523 C CA . ILE A 1 70 ? 7.865 7.239 -10.884 1.00 93.75 70 ILE A CA 1
ATOM 524 C C . ILE A 1 70 ? 6.798 6.140 -11.019 1.00 93.75 70 ILE A C 1
ATOM 526 O O . ILE A 1 70 ? 5.646 6.356 -10.649 1.00 93.75 70 ILE A O 1
ATOM 530 N N . ARG A 1 71 ? 7.168 4.947 -11.511 1.00 93.69 71 ARG A N 1
ATOM 531 C CA . ARG A 1 71 ? 6.255 3.795 -11.599 1.00 93.69 71 ARG A CA 1
ATOM 532 C C . ARG A 1 71 ? 5.946 3.262 -10.201 1.00 93.69 71 ARG A C 1
ATOM 534 O O . ARG A 1 71 ? 4.787 2.999 -9.902 1.00 93.69 71 ARG A O 1
ATOM 541 N N . ILE A 1 72 ? 6.961 3.168 -9.343 1.00 92.19 72 ILE A N 1
ATOM 542 C CA . ILE A 1 72 ? 6.812 2.761 -7.936 1.00 92.19 72 ILE A CA 1
ATOM 543 C C . ILE A 1 72 ? 5.892 3.732 -7.202 1.00 92.19 72 ILE A C 1
ATOM 545 O O . ILE A 1 72 ? 4.950 3.295 -6.551 1.00 92.19 72 ILE A O 1
ATOM 549 N N . ASP A 1 73 ? 6.119 5.037 -7.353 1.00 94.75 73 ASP A N 1
ATOM 550 C CA . ASP A 1 73 ? 5.290 6.070 -6.727 1.00 94.75 73 ASP A CA 1
ATOM 551 C C . ASP A 1 73 ? 3.827 5.985 -7.171 1.00 94.75 73 ASP A C 1
ATOM 553 O O . ASP A 1 73 ? 2.924 6.055 -6.336 1.00 94.75 73 ASP A O 1
ATOM 557 N N . ALA A 1 74 ? 3.585 5.795 -8.471 1.00 96.81 74 ALA A N 1
ATOM 558 C CA . ALA A 1 74 ? 2.237 5.684 -9.019 1.00 96.81 74 ALA A CA 1
ATOM 559 C C . ALA A 1 74 ? 1.500 4.434 -8.509 1.00 96.81 74 ALA A C 1
ATOM 561 O O . ALA A 1 74 ? 0.343 4.529 -8.096 1.00 96.81 74 ALA A O 1
ATOM 562 N N . VAL A 1 75 ? 2.168 3.276 -8.503 1.00 95.44 75 VAL A N 1
ATOM 563 C CA . VAL A 1 75 ? 1.590 2.015 -8.015 1.00 95.44 75 VAL A CA 1
ATOM 564 C C . VAL A 1 75 ? 1.343 2.074 -6.507 1.00 95.44 75 VAL A C 1
ATOM 566 O O . VAL A 1 75 ? 0.251 1.732 -6.060 1.00 95.44 75 VAL A O 1
ATOM 569 N N . LEU A 1 76 ? 2.299 2.593 -5.730 1.00 95.25 76 LEU A N 1
ATOM 570 C CA . LEU A 1 76 ? 2.154 2.788 -4.286 1.00 95.25 76 LEU A CA 1
ATOM 571 C C . LEU A 1 76 ? 0.960 3.696 -3.963 1.00 95.25 76 LEU A C 1
ATOM 573 O O . LEU A 1 76 ? 0.136 3.352 -3.119 1.00 95.25 76 LEU A O 1
ATOM 577 N N . ALA A 1 77 ? 0.839 4.839 -4.646 1.00 96.88 77 ALA A N 1
ATOM 578 C CA . ALA A 1 77 ? -0.264 5.773 -4.432 1.00 96.88 77 ALA A CA 1
ATOM 579 C C . ALA A 1 77 ? -1.625 5.139 -4.759 1.00 96.88 77 ALA A C 1
ATOM 581 O O . ALA A 1 77 ? -2.579 5.296 -3.993 1.00 96.88 77 ALA A O 1
ATOM 582 N N . LYS A 1 78 ? -1.713 4.382 -5.861 1.00 97.62 78 LYS A N 1
ATOM 583 C CA . LYS A 1 78 ? -2.936 3.672 -6.255 1.00 97.62 78 LYS A CA 1
ATOM 584 C C . LYS A 1 78 ? -3.306 2.564 -5.264 1.00 97.62 78 LYS A C 1
ATOM 586 O O . LYS A 1 78 ? -4.469 2.461 -4.871 1.00 97.62 78 LYS A O 1
ATOM 591 N N . GLY A 1 79 ? -2.325 1.780 -4.819 1.00 96.19 79 GLY A N 1
ATOM 592 C CA . GLY A 1 79 ? -2.517 0.745 -3.805 1.00 96.19 79 GLY A CA 1
ATOM 593 C C . GLY A 1 79 ? -3.016 1.327 -2.482 1.00 96.19 79 GLY A C 1
ATOM 594 O O . GLY A 1 79 ? -4.003 0.842 -1.935 1.00 96.19 79 GLY A O 1
ATOM 595 N N . ILE A 1 80 ? -2.397 2.409 -1.994 1.00 97.12 80 ILE A N 1
ATOM 596 C CA . ILE A 1 80 ? -2.812 3.093 -0.756 1.00 97.12 80 ILE A CA 1
ATOM 597 C C . ILE A 1 80 ? -4.249 3.607 -0.866 1.00 97.12 80 ILE A C 1
ATOM 599 O O . ILE A 1 80 ? -5.038 3.401 0.054 1.00 97.12 80 ILE A O 1
ATOM 603 N N . ALA A 1 81 ? -4.610 4.239 -1.987 1.00 96.69 81 ALA A N 1
ATOM 604 C CA . ALA A 1 81 ? -5.969 4.731 -2.203 1.00 96.69 81 ALA A CA 1
ATOM 605 C C . ALA A 1 81 ? -7.003 3.591 -2.192 1.00 96.69 81 ALA A C 1
ATOM 607 O O . ALA A 1 81 ? -8.086 3.736 -1.625 1.00 96.69 81 ALA A O 1
ATOM 608 N N . THR A 1 82 ? -6.658 2.438 -2.768 1.00 95.94 82 THR A N 1
ATOM 609 C CA . THR A 1 82 ? -7.535 1.259 -2.813 1.00 95.94 82 THR A CA 1
ATOM 610 C C . THR A 1 82 ? -7.691 0.624 -1.430 1.00 95.94 82 THR A C 1
ATOM 612 O O . THR A 1 82 ? -8.811 0.353 -0.993 1.00 95.94 82 THR A O 1
ATOM 615 N N . ALA A 1 83 ? -6.591 0.472 -0.691 1.00 95.50 83 ALA A N 1
ATOM 616 C CA . ALA A 1 83 ? -6.607 0.011 0.692 1.00 95.50 83 ALA A CA 1
ATOM 617 C C . ALA A 1 83 ? -7.433 0.940 1.597 1.00 95.50 83 ALA A C 1
ATOM 619 O O . ALA A 1 83 ? -8.229 0.469 2.412 1.00 95.50 83 ALA A O 1
ATOM 620 N N . GLN A 1 84 ? -7.327 2.260 1.403 1.00 96.31 84 GLN A N 1
ATOM 621 C CA . GLN A 1 84 ? -8.084 3.257 2.163 1.00 96.31 84 GLN A CA 1
ATOM 622 C C . GLN A 1 84 ? -9.597 3.034 2.081 1.00 96.31 84 GLN A C 1
ATOM 624 O O . GLN A 1 84 ? -10.289 3.200 3.083 1.00 96.31 84 GLN A O 1
ATOM 629 N N . VAL A 1 85 ? -10.120 2.622 0.920 1.00 94.12 85 VAL A N 1
ATOM 630 C CA . VAL A 1 85 ? -11.551 2.315 0.748 1.00 94.12 85 VAL A CA 1
ATOM 631 C C . VAL A 1 85 ? -11.985 1.167 1.660 1.00 94.12 85 VAL A C 1
ATOM 633 O O . VAL A 1 85 ? -13.098 1.197 2.184 1.00 94.12 85 VAL A O 1
ATOM 636 N N . MET A 1 86 ? -11.122 0.172 1.879 1.00 93.12 86 MET A N 1
ATOM 637 C CA . MET A 1 86 ? -11.405 -0.944 2.787 1.00 93.12 86 MET A CA 1
ATOM 638 C C . MET A 1 86 ? -11.350 -0.491 4.246 1.00 93.12 86 MET A C 1
ATOM 640 O O . MET A 1 86 ? -12.274 -0.769 5.009 1.00 93.12 86 MET A O 1
ATOM 644 N N . LEU A 1 87 ? -10.320 0.276 4.613 1.00 93.38 87 LEU A N 1
ATOM 645 C CA . LEU A 1 87 ? -10.142 0.794 5.970 1.00 93.38 87 LEU A CA 1
ATOM 646 C C . LEU A 1 87 ? -11.267 1.754 6.393 1.00 93.38 87 LEU A C 1
ATOM 648 O O . LEU A 1 87 ? -11.767 1.687 7.520 1.00 93.38 87 LEU A O 1
ATOM 652 N N . ALA A 1 88 ? -11.729 2.602 5.470 1.00 91.19 88 ALA A N 1
ATOM 653 C CA . ALA A 1 88 ? -12.798 3.569 5.709 1.00 91.19 88 ALA A CA 1
ATOM 654 C C . ALA A 1 88 ? -14.155 2.916 6.032 1.00 91.19 88 ALA A C 1
ATOM 656 O O . ALA A 1 88 ? -15.037 3.575 6.581 1.00 91.19 88 ALA A O 1
ATOM 657 N N . ARG A 1 89 ? -14.331 1.616 5.745 1.00 85.19 89 ARG A N 1
ATOM 658 C CA . ARG A 1 89 ? -15.537 0.866 6.140 1.00 85.19 89 ARG A CA 1
ATOM 659 C C . ARG A 1 89 ? -15.647 0.689 7.654 1.00 85.19 89 ARG A C 1
ATOM 661 O O . ARG A 1 89 ? -16.759 0.583 8.158 1.00 85.19 89 ARG A O 1
ATOM 668 N N . ILE A 1 90 ? -14.516 0.648 8.359 1.00 85.38 90 ILE A N 1
ATOM 669 C CA . ILE A 1 90 ? -14.460 0.527 9.825 1.00 85.38 90 ILE A CA 1
ATOM 670 C C . ILE A 1 90 ? -14.302 1.893 10.480 1.00 85.38 90 ILE A C 1
ATOM 672 O O . ILE A 1 90 ? -14.932 2.165 11.498 1.00 85.38 90 ILE A O 1
ATOM 676 N N . ASN A 1 91 ? -13.497 2.769 9.880 1.00 87.75 91 ASN A N 1
ATOM 677 C CA . ASN A 1 91 ? -13.296 4.126 10.364 1.00 87.75 91 ASN A CA 1
ATOM 678 C C . ASN A 1 91 ? -13.584 5.140 9.243 1.00 87.75 91 ASN A C 1
ATOM 680 O O . ASN A 1 91 ? -12.669 5.527 8.524 1.00 87.75 91 ASN A O 1
ATOM 684 N N . PRO A 1 92 ? -14.830 5.619 9.076 1.00 88.38 92 PRO A N 1
ATOM 685 C CA . PRO A 1 92 ? -15.152 6.612 8.046 1.00 88.38 92 PRO A CA 1
ATOM 686 C C . PRO A 1 92 ? -14.404 7.945 8.201 1.00 88.38 92 PRO A C 1
ATOM 688 O O . PRO A 1 92 ? -14.289 8.699 7.240 1.00 88.38 92 PRO A O 1
ATOM 691 N N . ALA A 1 93 ? -13.891 8.234 9.402 1.00 90.00 93 ALA A N 1
ATOM 692 C CA . ALA A 1 93 ? -13.070 9.403 9.705 1.00 90.00 93 ALA A CA 1
ATOM 693 C C . ALA A 1 93 ? -11.562 9.102 9.614 1.00 90.00 93 ALA A C 1
ATOM 695 O O . ALA A 1 93 ? -10.751 9.823 10.199 1.00 90.00 93 ALA A O 1
ATOM 696 N N . LEU A 1 94 ? -11.180 8.028 8.913 1.00 92.19 94 LEU A N 1
ATOM 697 C CA . LEU A 1 94 ? -9.788 7.639 8.740 1.00 92.19 94 LEU A CA 1
ATOM 698 C C . LEU A 1 94 ? -8.986 8.802 8.130 1.00 92.19 94 LEU A C 1
ATOM 700 O O . LEU A 1 94 ? -9.355 9.310 7.066 1.00 92.19 94 LEU A O 1
ATOM 704 N N . PRO A 1 95 ? -7.883 9.227 8.769 1.00 90.06 95 PRO A N 1
ATOM 705 C CA . PRO A 1 95 ? -7.037 10.272 8.217 1.00 90.06 95 PRO A CA 1
ATOM 706 C C . PRO A 1 95 ? -6.331 9.787 6.947 1.00 90.06 95 PRO A C 1
ATOM 708 O O . PRO A 1 95 ? -6.230 8.588 6.682 1.00 90.06 95 PRO A O 1
ATOM 711 N N . THR A 1 96 ? -5.758 10.723 6.191 1.00 92.88 96 THR A N 1
ATOM 712 C CA . THR A 1 96 ? -4.755 10.395 5.169 1.00 92.88 96 THR A CA 1
ATOM 713 C C . THR A 1 96 ? -3.654 9.518 5.769 1.00 92.88 96 THR A C 1
ATOM 715 O O . THR A 1 96 ? -3.281 9.708 6.929 1.00 92.88 96 THR A O 1
ATOM 718 N N . ALA A 1 97 ? -3.127 8.579 4.977 1.00 94.31 97 ALA A N 1
ATOM 719 C CA . ALA A 1 97 ? -2.049 7.689 5.395 1.00 94.31 97 ALA A CA 1
ATOM 720 C C . ALA A 1 97 ? -0.897 8.476 6.051 1.00 94.31 97 ALA A C 1
ATOM 722 O O . ALA A 1 97 ? -0.309 9.350 5.403 1.00 94.31 97 ALA A O 1
ATOM 723 N N . PRO A 1 98 ? -0.552 8.184 7.320 1.00 92.75 98 PRO A N 1
ATOM 724 C CA . PRO A 1 98 ? 0.601 8.791 7.969 1.00 92.75 98 PRO A CA 1
ATOM 725 C C . PRO A 1 98 ? 1.896 8.498 7.206 1.00 92.75 98 PRO A C 1
ATOM 727 O O . PRO A 1 98 ? 2.058 7.423 6.630 1.00 92.75 98 PRO A O 1
ATOM 730 N N . ALA A 1 99 ? 2.869 9.411 7.273 1.00 90.75 99 ALA A N 1
ATOM 731 C CA . ALA A 1 99 ? 4.156 9.249 6.585 1.00 90.75 99 ALA A CA 1
ATOM 732 C C . ALA A 1 99 ? 4.874 7.935 6.951 1.00 90.75 99 ALA A C 1
ATOM 734 O O . ALA A 1 99 ? 5.500 7.321 6.091 1.00 90.75 99 ALA A O 1
ATOM 735 N N . ALA A 1 100 ? 4.736 7.473 8.199 1.00 88.12 100 ALA A N 1
ATOM 736 C CA . ALA A 1 100 ? 5.276 6.191 8.649 1.00 88.12 100 ALA A CA 1
ATOM 737 C C . ALA A 1 100 ? 4.642 4.991 7.919 1.00 88.12 100 ALA A C 1
ATOM 739 O O . ALA A 1 100 ? 5.358 4.087 7.501 1.00 88.12 100 ALA A O 1
ATOM 740 N N . VAL A 1 101 ? 3.323 5.018 7.694 1.00 91.62 101 VAL A N 1
ATOM 741 C CA . VAL A 1 101 ? 2.592 3.983 6.943 1.00 91.62 101 VAL A CA 1
ATOM 742 C C . VAL A 1 101 ? 3.042 3.976 5.485 1.00 91.62 101 VAL A C 1
ATOM 744 O O . VAL A 1 101 ? 3.412 2.931 4.960 1.00 91.62 101 VAL A O 1
ATOM 747 N N . VAL A 1 102 ? 3.096 5.152 4.848 1.00 93.06 102 VAL A N 1
ATOM 748 C CA . VAL A 1 102 ? 3.573 5.290 3.460 1.00 93.06 102 VAL A CA 1
ATOM 749 C C . VAL A 1 102 ? 5.014 4.795 3.322 1.00 93.06 102 VAL A C 1
ATOM 751 O O . VAL A 1 102 ? 5.347 4.113 2.355 1.00 93.06 102 VAL A O 1
ATOM 754 N N . SER A 1 103 ? 5.875 5.129 4.288 1.00 88.69 103 SER A N 1
ATOM 755 C CA . SER A 1 103 ? 7.268 4.689 4.304 1.00 88.69 103 SER A CA 1
ATOM 756 C C . SER A 1 103 ? 7.376 3.170 4.422 1.00 88.69 103 SER A C 1
ATOM 758 O O . SER A 1 103 ? 8.093 2.576 3.622 1.00 88.69 103 SER A O 1
ATOM 760 N N . ARG A 1 104 ? 6.625 2.536 5.333 1.00 88.44 104 ARG A N 1
ATOM 761 C CA . ARG A 1 104 ? 6.638 1.075 5.510 1.00 88.44 104 ARG A CA 1
ATOM 762 C C . ARG A 1 104 ? 6.140 0.353 4.259 1.00 88.44 104 ARG A C 1
ATOM 764 O O . ARG A 1 104 ? 6.866 -0.466 3.717 1.00 88.44 104 ARG A O 1
ATOM 771 N N . LEU A 1 105 ? 4.990 0.751 3.710 1.00 90.44 105 LEU A N 1
ATOM 772 C CA . LEU A 1 105 ? 4.442 0.149 2.484 1.00 90.44 105 LEU A CA 1
ATOM 773 C C . LEU A 1 105 ? 5.390 0.284 1.287 1.00 90.44 105 LEU A C 1
ATOM 775 O O . LEU A 1 105 ? 5.520 -0.630 0.475 1.00 90.44 105 LEU A O 1
ATOM 779 N N . ARG A 1 106 ? 6.103 1.411 1.179 1.00 90.56 106 ARG A N 1
ATOM 780 C CA . ARG A 1 106 ? 7.145 1.583 0.161 1.00 90.56 106 ARG A CA 1
ATOM 781 C C . ARG A 1 106 ? 8.301 0.605 0.355 1.00 90.56 106 ARG A C 1
ATOM 783 O O . ARG A 1 106 ? 8.815 0.087 -0.632 1.00 90.56 106 ARG A O 1
ATOM 790 N N . GLN A 1 107 ? 8.729 0.378 1.595 1.00 86.31 107 GLN A N 1
ATOM 791 C CA . GLN A 1 107 ? 9.802 -0.568 1.906 1.00 86.31 107 GLN A CA 1
ATOM 792 C C . GLN A 1 107 ? 9.383 -2.004 1.577 1.00 86.31 107 GLN A C 1
ATOM 794 O O . GLN A 1 107 ? 10.161 -2.710 0.939 1.00 86.31 107 GLN A O 1
ATOM 799 N N . CYS A 1 108 ? 8.152 -2.396 1.915 1.00 86.31 108 CYS A N 1
ATOM 800 C CA . CYS A 1 108 ? 7.596 -3.705 1.565 1.00 86.31 108 CYS A CA 1
ATOM 801 C C . CYS A 1 108 ? 7.514 -3.881 0.040 1.00 86.31 108 CYS A C 1
ATOM 803 O O . CYS A 1 108 ? 7.983 -4.883 -0.498 1.00 86.31 108 CYS A O 1
ATOM 805 N N . LEU A 1 109 ? 7.038 -2.862 -0.686 1.00 88.31 109 LEU A N 1
ATOM 806 C CA . LEU A 1 109 ? 7.034 -2.862 -2.151 1.00 88.31 109 LEU A CA 1
ATOM 807 C C . LEU A 1 109 ? 8.446 -3.008 -2.736 1.00 88.31 109 LEU A C 1
ATOM 809 O O . LEU A 1 109 ? 8.659 -3.805 -3.646 1.00 88.31 109 LEU A O 1
ATOM 813 N N . HIS A 1 110 ? 9.427 -2.264 -2.221 1.00 87.12 110 HIS A N 1
ATOM 814 C CA . HIS A 1 110 ? 10.814 -2.395 -2.666 1.00 87.12 110 HIS A CA 1
ATOM 815 C C . HIS A 1 110 ? 11.374 -3.792 -2.404 1.00 87.12 110 HIS A C 1
ATOM 817 O O . HIS A 1 110 ? 12.020 -4.343 -3.286 1.00 87.12 110 HIS A O 1
ATOM 823 N N . HIS A 1 111 ? 11.120 -4.358 -1.223 1.00 82.19 111 HIS A N 1
ATOM 824 C CA . HIS A 1 111 ? 11.540 -5.712 -0.879 1.00 82.19 111 HIS A CA 1
ATOM 825 C C . HIS A 1 111 ? 10.965 -6.729 -1.865 1.00 82.19 111 HIS A C 1
ATOM 827 O O . HIS A 1 111 ? 11.701 -7.514 -2.456 1.00 82.19 111 HIS A O 1
ATOM 833 N N . GLN A 1 112 ? 9.664 -6.653 -2.128 1.00 82.44 112 GLN A N 1
ATOM 834 C CA . GLN A 1 112 ? 9.004 -7.568 -3.049 1.00 82.44 112 GLN A CA 1
ATOM 835 C C . GLN A 1 112 ? 9.524 -7.412 -4.480 1.00 82.44 112 GLN A C 1
ATOM 837 O O . GLN A 1 112 ? 9.752 -8.413 -5.153 1.00 82.44 112 GLN A O 1
ATOM 842 N N . LEU A 1 113 ? 9.799 -6.187 -4.934 1.00 84.31 113 LEU A N 1
ATOM 843 C CA . LEU A 1 113 ? 10.443 -5.956 -6.227 1.00 84.31 113 LEU A CA 1
ATOM 844 C C . LEU A 1 113 ? 11.883 -6.493 -6.271 1.00 84.31 113 LEU A C 1
ATOM 846 O O . LEU A 1 113 ? 12.279 -7.050 -7.287 1.00 84.31 113 LEU A O 1
ATOM 850 N N . GLU A 1 114 ? 12.667 -6.351 -5.203 1.00 81.19 114 GLU A N 1
ATOM 851 C CA . GLU A 1 114 ? 14.047 -6.856 -5.141 1.00 81.19 114 GLU A CA 1
ATOM 852 C C . GLU A 1 114 ? 14.117 -8.371 -5.370 1.00 81.19 114 GLU A C 1
ATOM 854 O O . GLU A 1 114 ? 14.993 -8.844 -6.093 1.00 81.19 114 GLU A O 1
ATOM 859 N N . TRP A 1 115 ? 13.186 -9.115 -4.768 1.00 78.81 115 TRP A N 1
ATOM 860 C CA . TRP A 1 115 ? 13.170 -10.577 -4.800 1.00 78.81 115 TRP A CA 1
ATOM 861 C C . TRP A 1 115 ? 12.435 -11.161 -6.002 1.00 78.81 115 TRP A C 1
ATOM 863 O O . TRP A 1 115 ? 12.857 -12.181 -6.545 1.00 78.81 115 TRP A O 1
ATOM 873 N N . ASN A 1 116 ? 11.342 -10.525 -6.423 1.00 79.25 116 ASN A N 1
ATOM 874 C CA . ASN A 1 116 ? 10.417 -11.123 -7.381 1.00 79.25 116 ASN A CA 1
ATOM 875 C C . ASN A 1 116 ? 10.474 -10.495 -8.767 1.00 79.25 116 ASN A C 1
ATOM 877 O O . ASN A 1 116 ? 10.001 -11.115 -9.725 1.00 79.25 116 ASN A O 1
ATOM 881 N N . PHE A 1 117 ? 11.008 -9.279 -8.905 1.00 79.31 117 PHE A N 1
ATOM 882 C CA . PHE A 1 117 ? 11.128 -8.668 -10.221 1.00 79.31 117 PHE A C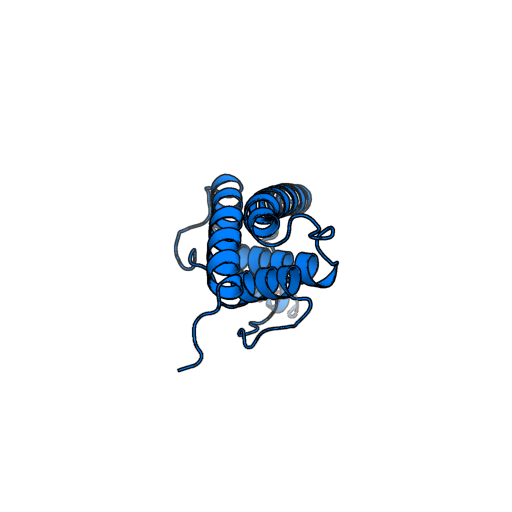A 1
ATOM 883 C C . PHE A 1 117 ? 12.189 -9.425 -11.029 1.00 79.31 117 PHE A C 1
ATOM 885 O O . PHE A 1 117 ? 13.254 -9.728 -10.483 1.00 79.31 117 PHE A O 1
ATOM 892 N N . PRO A 1 118 ? 11.945 -9.728 -12.317 1.00 70.62 118 PRO A N 1
ATOM 893 C CA . PRO A 1 118 ? 12.922 -10.402 -13.147 1.00 70.62 118 PRO A CA 1
ATOM 894 C C . PRO A 1 118 ? 14.192 -9.563 -13.158 1.00 70.62 118 PRO A C 1
ATOM 896 O O . PRO A 1 118 ? 14.246 -8.475 -13.739 1.00 70.62 118 PRO A O 1
ATOM 899 N N . SER A 1 119 ? 15.223 -10.050 -12.472 1.00 60.09 119 SER A N 1
ATOM 900 C CA . SER A 1 119 ? 16.544 -9.489 -12.647 1.00 60.09 119 SER A CA 1
ATOM 901 C C . SER A 1 119 ? 16.868 -9.724 -14.116 1.00 60.09 119 SER A C 1
ATOM 903 O O . SER A 1 119 ? 16.907 -10.876 -14.549 1.00 60.09 119 SER A O 1
ATOM 905 N N . GLU A 1 120 ? 17.156 -8.689 -14.895 1.00 53.34 120 GLU A N 1
ATOM 906 C CA . GLU A 1 120 ? 17.899 -8.876 -16.147 1.00 53.34 120 GLU A CA 1
ATOM 907 C C . GLU A 1 120 ? 19.356 -9.313 -15.845 1.00 53.34 120 GLU A C 1
ATOM 909 O O . GLU A 1 120 ? 20.307 -8.878 -16.480 1.00 53.34 120 GLU A O 1
ATOM 914 N N . GLY A 1 121 ? 19.552 -10.168 -14.833 1.00 44.44 121 GLY A N 1
ATOM 915 C CA . GLY A 1 121 ? 20.819 -10.768 -14.459 1.00 44.44 121 GLY A CA 1
ATOM 916 C C . GLY A 1 121 ? 21.662 -10.016 -13.433 1.00 44.44 121 GLY A C 1
ATOM 917 O O . GLY A 1 121 ? 22.834 -10.360 -13.328 1.00 44.44 121 GLY A O 1
ATOM 918 N N . VAL A 1 122 ? 21.158 -9.037 -12.663 1.00 44.09 122 VAL A N 1
ATOM 919 C CA . VAL A 1 122 ? 21.994 -8.425 -11.605 1.00 44.09 122 VAL A CA 1
ATOM 920 C C . VAL A 1 122 ? 21.231 -8.059 -10.321 1.00 44.09 122 VAL A C 1
ATOM 922 O O . VAL A 1 122 ? 20.567 -7.022 -10.266 1.00 44.09 122 VAL A O 1
ATOM 925 N N . PRO A 1 123 ? 21.389 -8.838 -9.236 1.00 47.44 123 PRO A N 1
ATOM 926 C CA . PRO A 1 123 ? 21.106 -8.380 -7.880 1.00 47.44 123 PRO A CA 1
ATOM 927 C C . PRO A 1 123 ? 22.069 -7.244 -7.507 1.00 47.44 123 PRO A C 1
ATOM 929 O O . PRO A 1 123 ? 23.288 -7.388 -7.626 1.00 47.44 123 PRO A O 1
ATOM 932 N N . ARG A 1 124 ? 21.558 -6.116 -6.996 1.00 48.81 124 ARG A N 1
ATOM 933 C CA . ARG A 1 124 ? 22.383 -4.947 -6.617 1.00 48.81 124 ARG A CA 1
ATOM 934 C C . ARG A 1 124 ? 23.499 -5.268 -5.616 1.00 48.81 124 ARG A C 1
ATOM 936 O O . ARG A 1 124 ? 24.520 -4.587 -5.642 1.00 48.81 124 ARG A O 1
ATOM 943 N N . ARG A 1 125 ? 23.355 -6.314 -4.785 1.00 47.06 125 ARG A N 1
ATOM 944 C CA . ARG A 1 125 ? 24.434 -6.766 -3.882 1.00 47.06 125 ARG A CA 1
ATOM 945 C C . ARG A 1 125 ? 25.741 -7.071 -4.628 1.00 47.06 125 ARG A C 1
ATOM 947 O O . ARG A 1 125 ? 26.797 -6.799 -4.078 1.00 47.06 125 ARG A O 1
ATOM 954 N N . GLN A 1 126 ? 25.686 -7.520 -5.885 1.00 41.72 126 GLN A N 1
ATOM 955 C CA . GLN A 1 126 ? 26.889 -7.789 -6.683 1.00 41.72 126 GLN A CA 1
ATOM 956 C C . GLN A 1 126 ? 27.463 -6.559 -7.410 1.00 41.72 126 GLN A C 1
ATOM 958 O O . GLN A 1 126 ? 28.638 -6.571 -7.766 1.00 41.72 126 GLN A O 1
ATOM 963 N N . GLN A 1 127 ? 26.703 -5.472 -7.603 1.00 43.47 127 GLN A N 1
ATOM 964 C CA . GLN A 1 127 ? 27.256 -4.239 -8.197 1.00 43.47 127 GLN A CA 1
ATOM 965 C C . GLN A 1 127 ? 28.097 -3.440 -7.195 1.00 43.47 127 GLN A C 1
ATOM 967 O O . GLN A 1 127 ? 29.078 -2.808 -7.581 1.00 43.47 127 GLN A O 1
ATOM 972 N N . SER A 1 128 ? 27.746 -3.495 -5.909 1.00 43.91 128 SER A N 1
ATOM 973 C CA . SER A 1 128 ? 28.480 -2.810 -4.838 1.00 43.91 128 SER A CA 1
ATOM 974 C C . SER A 1 128 ? 29.819 -3.478 -4.504 1.00 43.91 128 SER A C 1
ATOM 976 O O . SER A 1 128 ? 30.750 -2.794 -4.091 1.00 43.91 128 SER A O 1
ATOM 978 N N . GLU A 1 129 ? 29.932 -4.798 -4.686 1.00 45.03 129 GLU A N 1
ATOM 979 C CA . GLU A 1 129 ? 31.157 -5.566 -4.400 1.00 45.03 129 GLU A CA 1
ATOM 980 C C . GLU A 1 129 ? 32.112 -5.647 -5.608 1.00 45.03 129 GLU A C 1
ATOM 982 O O . GLU A 1 129 ? 33.302 -5.901 -5.439 1.00 45.03 129 GLU A O 1
ATOM 987 N N . GLY A 1 130 ? 31.630 -5.368 -6.825 1.00 40.22 130 GLY A N 1
ATOM 988 C CA . GLY A 1 130 ? 32.423 -5.434 -8.061 1.00 40.22 130 GLY A CA 1
ATOM 989 C C . GLY A 1 130 ? 33.274 -4.200 -8.392 1.00 40.22 130 GLY A C 1
ATOM 990 O O . GLY A 1 130 ? 34.099 -4.273 -9.296 1.00 40.22 130 GLY A O 1
ATOM 991 N N . ASN A 1 131 ? 33.115 -3.079 -7.678 1.00 40.78 131 ASN A N 1
ATOM 992 C CA . ASN A 1 131 ? 33.844 -1.826 -7.950 1.00 40.78 131 ASN A CA 1
ATOM 993 C C . ASN A 1 131 ? 35.000 -1.543 -6.967 1.00 40.78 131 ASN A C 1
ATOM 995 O O . ASN A 1 131 ? 35.495 -0.420 -6.895 1.00 40.78 131 ASN A O 1
ATOM 999 N N . GLY A 1 132 ? 35.431 -2.554 -6.206 1.00 41.06 132 GLY A N 1
ATOM 1000 C CA . GLY A 1 132 ? 36.498 -2.453 -5.203 1.00 41.06 132 GLY A CA 1
ATOM 1001 C C . GLY A 1 132 ? 37.831 -3.109 -5.580 1.00 41.06 132 GLY A C 1
ATOM 1002 O O . GLY A 1 132 ? 38.644 -3.333 -4.688 1.00 41.06 132 GLY A O 1
ATOM 1003 N N . ALA A 1 133 ? 38.063 -3.457 -6.849 1.00 38.75 133 ALA A N 1
ATOM 1004 C CA . ALA A 1 133 ? 39.345 -4.008 -7.289 1.00 38.75 133 ALA A CA 1
ATOM 1005 C C . ALA A 1 133 ? 39.680 -3.604 -8.733 1.00 38.75 133 ALA A C 1
ATOM 1007 O O . ALA A 1 133 ? 39.338 -4.310 -9.680 1.00 38.75 133 ALA A O 1
ATOM 1008 N N . ALA A 1 134 ? 40.374 -2.476 -8.872 1.00 36.53 134 ALA A N 1
ATOM 1009 C CA . ALA A 1 134 ? 41.380 -2.227 -9.904 1.00 36.53 134 ALA A CA 1
ATOM 1010 C C . ALA A 1 134 ? 42.305 -1.101 -9.427 1.00 36.53 134 ALA A C 1
ATOM 1012 O O . ALA A 1 134 ? 41.771 -0.040 -9.032 1.00 36.53 134 ALA A O 1
#

Foldseek 3Di:
DPPCDPLLVLLQVLLVLLLVLLCVLAVQFACPPSDDALLSSQLSSCQLPVDRDPGDDDDFAAADPPDDPVSLVVSLVVSQVRSVVSSCVVPVPRDRRDPVSSVSSSRVSRRSNLPGHPDPPDRVVVVVVVPPDD